Protein AF-U7KGS5-F1 (afdb_monomer_lite)

Structure (mmCIF, N/CA/C/O backbone):
data_AF-U7KGS5-F1
#
_entry.id   AF-U7KGS5-F1
#
loop_
_atom_site.group_PDB
_atom_site.id
_atom_site.type_symbol
_atom_site.label_atom_id
_atom_site.label_alt_id
_atom_site.label_comp_id
_atom_site.label_asym_id
_atom_site.label_entity_id
_atom_site.label_seq_id
_atom_site.pdbx_PDB_ins_code
_atom_site.Cartn_x
_atom_site.Cartn_y
_atom_site.Cartn_z
_atom_site.occupancy
_atom_site.B_iso_or_equiv
_atom_site.auth_seq_id
_atom_site.auth_comp_id
_atom_site.auth_asym_id
_atom_site.auth_atom_id
_atom_site.pdbx_PDB_model_num
ATOM 1 N N . MET A 1 1 ? -95.416 44.718 28.842 1.00 39.50 1 MET A N 1
ATOM 2 C CA . MET A 1 1 ? -94.047 45.258 28.973 1.00 39.50 1 MET A CA 1
ATOM 3 C C . MET A 1 1 ? -93.199 44.224 29.714 1.00 39.50 1 MET A C 1
ATOM 5 O O . MET A 1 1 ? -93.360 44.082 30.915 1.00 39.50 1 MET A O 1
ATOM 9 N N . LYS A 1 2 ? -92.415 43.396 29.008 1.00 37.12 2 LYS A N 1
ATOM 10 C CA . LYS A 1 2 ? -91.539 42.373 29.615 1.00 37.12 2 LYS A CA 1
ATOM 11 C C . LYS A 1 2 ? -90.126 42.564 29.057 1.00 37.12 2 LYS A C 1
ATOM 13 O O . LYS A 1 2 ? -89.923 42.397 27.856 1.00 37.12 2 LYS A O 1
ATOM 18 N N . LEU A 1 3 ? -89.199 42.993 29.917 1.00 39.09 3 LEU A N 1
ATOM 19 C CA . LEU A 1 3 ? -87.783 43.187 29.599 1.00 39.09 3 LEU A CA 1
ATOM 20 C C . LEU A 1 3 ? -87.127 41.842 29.253 1.00 39.09 3 LEU A C 1
ATOM 22 O O . LEU A 1 3 ? -87.359 40.839 29.924 1.00 39.09 3 LEU A O 1
ATOM 26 N N . ARG A 1 4 ? -86.299 41.842 28.205 1.00 43.88 4 ARG A N 1
ATOM 27 C CA . ARG A 1 4 ? -85.458 40.713 27.791 1.00 43.88 4 ARG A CA 1
ATOM 28 C C . ARG A 1 4 ? -84.082 40.863 28.444 1.00 43.88 4 ARG A C 1
ATOM 30 O O . ARG A 1 4 ? -83.358 41.789 28.090 1.00 43.88 4 ARG A O 1
ATOM 37 N N . SER A 1 5 ? -83.701 39.949 29.332 1.00 44.50 5 SER A N 1
ATOM 38 C CA . SER A 1 5 ? -82.311 39.829 29.790 1.00 44.50 5 SER A CA 1
ATOM 39 C C . SER A 1 5 ? -81.541 38.930 28.823 1.00 44.50 5 SER A C 1
ATOM 41 O O . SER A 1 5 ? -81.918 37.782 28.600 1.00 44.50 5 SER A O 1
ATOM 43 N N . ARG A 1 6 ? -80.486 39.471 28.206 1.00 48.62 6 ARG A N 1
ATOM 44 C CA . ARG A 1 6 ? -79.554 38.724 27.351 1.00 48.62 6 ARG A CA 1
ATOM 45 C C . ARG A 1 6 ? -78.544 37.993 28.237 1.00 48.62 6 ARG A C 1
ATOM 47 O O . ARG A 1 6 ? -77.815 38.645 28.976 1.00 48.62 6 ARG A O 1
ATOM 54 N N . ALA A 1 7 ? -78.484 36.668 28.143 1.00 43.81 7 ALA A N 1
ATOM 55 C CA . ALA A 1 7 ? -77.366 35.895 28.671 1.00 43.81 7 ALA A CA 1
ATOM 56 C C . ALA A 1 7 ? -76.214 35.941 27.655 1.00 43.81 7 ALA A C 1
ATOM 58 O O . ALA A 1 7 ? -76.405 35.619 26.482 1.00 43.81 7 ALA A O 1
ATOM 59 N N . VAL A 1 8 ? -75.036 36.376 28.097 1.00 47.56 8 VAL A N 1
ATOM 60 C CA . VAL A 1 8 ? -73.792 36.294 27.324 1.00 47.56 8 VAL A CA 1
ATOM 61 C C . VAL A 1 8 ? -73.189 34.920 27.595 1.00 47.56 8 VAL A C 1
ATOM 63 O O . VAL A 1 8 ? -72.798 34.629 28.722 1.00 47.56 8 VAL A O 1
ATOM 66 N N . ALA A 1 9 ? -73.147 34.064 26.576 1.00 46.41 9 ALA A N 1
ATOM 67 C CA . ALA A 1 9 ? -72.415 32.807 26.633 1.00 46.41 9 ALA A CA 1
ATOM 68 C C . ALA A 1 9 ? -70.935 33.092 26.341 1.00 46.41 9 ALA A C 1
ATOM 70 O O . ALA A 1 9 ? -70.581 33.501 25.236 1.00 46.41 9 ALA A O 1
ATOM 71 N N . VAL A 1 10 ? -70.076 32.904 27.342 1.00 45.41 10 VAL A N 1
ATOM 72 C CA . VAL A 1 10 ? -68.621 32.921 27.167 1.00 45.41 10 VAL A CA 1
ATOM 73 C C . VAL A 1 10 ? -68.204 31.532 26.689 1.00 45.41 10 VAL A C 1
ATOM 75 O O . VAL A 1 10 ? -68.223 30.573 27.456 1.00 45.41 10 VAL A O 1
ATOM 78 N N . CYS A 1 11 ? -67.849 31.411 25.410 1.00 43.44 11 CYS A N 1
ATOM 79 C CA . CYS A 1 11 ? -67.198 30.216 24.882 1.00 43.44 11 CYS A CA 1
ATOM 80 C C . CYS A 1 11 ? -65.723 30.228 25.304 1.00 43.44 11 CYS A C 1
ATOM 82 O O . CYS A 1 11 ? -64.915 30.943 24.714 1.00 43.44 11 CYS A O 1
ATOM 84 N N . ALA A 1 12 ? -65.362 29.442 26.317 1.00 52.50 12 ALA A N 1
ATOM 85 C CA . ALA A 1 12 ? -63.965 29.154 26.620 1.00 52.50 12 ALA A CA 1
ATOM 86 C C . ALA A 1 12 ? -63.448 28.102 25.623 1.00 52.50 12 ALA A C 1
ATOM 88 O O . ALA A 1 12 ? -63.726 26.912 25.757 1.00 52.50 12 ALA A O 1
ATOM 89 N N . ALA A 1 13 ? -62.727 28.543 24.592 1.00 55.28 13 ALA A N 1
ATOM 90 C CA . ALA A 1 13 ? -62.006 27.648 23.696 1.00 55.28 13 ALA A CA 1
ATOM 91 C C . ALA A 1 13 ? -60.722 27.169 24.394 1.00 55.28 13 ALA A C 1
ATOM 93 O O . ALA A 1 13 ? -59.747 27.911 24.496 1.00 55.28 13 ALA A O 1
ATOM 94 N N . ALA A 1 14 ? -60.724 25.934 24.895 1.00 55.06 14 ALA A N 1
ATOM 95 C CA . ALA A 1 14 ? -59.511 25.271 25.357 1.00 55.06 14 ALA A CA 1
ATOM 96 C C . ALA A 1 14 ? -58.688 24.842 24.132 1.00 55.06 14 ALA A C 1
ATOM 98 O O . ALA A 1 14 ? -58.955 23.810 23.518 1.00 55.06 14 ALA A O 1
ATOM 99 N N . ALA A 1 15 ? -57.704 25.654 23.747 1.00 56.72 15 ALA A N 1
ATOM 100 C CA . ALA A 1 15 ? -56.706 25.256 22.764 1.00 56.72 15 ALA A CA 1
ATOM 101 C C . ALA A 1 15 ? -55.759 24.233 23.412 1.00 56.72 15 ALA A C 1
ATOM 103 O O . ALA A 1 15 ? -54.860 24.596 24.168 1.00 56.72 15 ALA A O 1
ATOM 104 N N . ALA A 1 16 ? -55.981 22.946 23.146 1.00 57.72 16 ALA A N 1
ATOM 105 C CA . ALA A 1 16 ? -55.031 21.899 23.497 1.00 57.72 16 ALA A CA 1
ATOM 106 C C . ALA A 1 16 ? -53.807 22.018 22.578 1.00 57.72 16 ALA A C 1
ATOM 108 O O . ALA A 1 16 ? -53.841 21.623 21.414 1.00 57.72 16 ALA A O 1
ATOM 109 N N . THR A 1 17 ? -52.722 22.592 23.091 1.00 57.53 17 THR A N 1
ATOM 110 C CA . THR A 1 17 ? -51.417 22.573 22.427 1.00 57.53 17 THR A CA 1
ATOM 111 C C . THR A 1 17 ? -50.824 21.176 22.577 1.00 57.53 17 THR A C 1
ATOM 113 O O . THR A 1 17 ? -50.170 20.869 23.573 1.00 57.53 17 THR A O 1
ATOM 116 N N . THR A 1 18 ? -51.078 20.295 21.614 1.00 60.94 18 THR A N 1
ATOM 117 C CA . THR A 1 18 ? -50.346 19.031 21.503 1.00 60.94 18 THR A CA 1
ATOM 118 C C . THR A 1 18 ? -48.910 19.345 21.103 1.00 60.94 18 THR A C 1
ATOM 120 O O . THR A 1 18 ? -48.644 19.688 19.950 1.00 60.94 18 THR A O 1
ATOM 123 N N . SER A 1 19 ? -47.982 19.253 22.053 1.00 59.22 19 SER A N 1
ATOM 124 C CA . SER A 1 19 ? -46.550 19.285 21.768 1.00 59.22 19 SER A CA 1
ATOM 125 C C . SER A 1 19 ? -46.196 18.072 20.907 1.00 59.22 19 SER A C 1
ATOM 127 O O . SER A 1 19 ? -46.090 16.956 21.411 1.00 59.22 19 SER A O 1
ATOM 129 N N . LEU A 1 20 ? -46.037 18.280 19.600 1.00 60.44 20 LEU A N 1
ATOM 130 C CA . LEU A 1 20 ? -45.406 17.316 18.703 1.00 60.44 20 LEU A CA 1
ATOM 131 C C . LEU A 1 20 ? -43.919 17.272 19.057 1.00 60.44 20 LEU A C 1
ATOM 133 O O . LEU A 1 20 ? -43.109 17.996 18.485 1.00 60.44 20 LEU A O 1
ATOM 137 N N . VAL A 1 21 ? -43.563 16.455 20.046 1.00 62.22 21 VAL A N 1
ATOM 138 C CA . VAL A 1 21 ? -42.176 16.020 20.196 1.00 62.22 21 VAL A CA 1
ATOM 139 C C . VAL A 1 21 ? -41.908 15.127 18.985 1.00 62.22 21 VAL A C 1
ATOM 141 O O . VAL A 1 21 ? -42.639 14.146 18.819 1.00 62.22 21 VAL A O 1
ATOM 144 N N . PRO A 1 22 ? -40.945 15.448 18.103 1.00 58.59 22 PRO A N 1
ATOM 145 C CA . PRO A 1 22 ? -40.561 14.524 17.052 1.00 58.59 22 PRO A CA 1
ATOM 146 C C . PRO A 1 22 ? -40.067 13.252 17.739 1.00 58.59 22 PRO A C 1
ATOM 148 O O . PRO A 1 22 ? -38.995 13.228 18.342 1.00 58.59 22 PRO A O 1
ATOM 151 N N . GLY A 1 23 ? -40.898 12.211 17.716 1.00 58.25 23 GLY A N 1
ATOM 152 C CA . GLY A 1 23 ? -40.486 10.884 18.125 1.00 58.25 23 GLY A CA 1
ATOM 153 C C . GLY A 1 23 ? -39.393 10.459 17.165 1.00 58.25 23 GLY A C 1
ATOM 154 O O . GLY A 1 23 ? -39.663 10.232 15.986 1.00 58.25 23 GLY A O 1
ATOM 155 N N . ILE A 1 24 ? -38.155 10.396 17.648 1.00 63.06 24 ILE A N 1
ATOM 156 C CA . ILE A 1 24 ? -37.112 9.672 16.937 1.00 63.06 24 ILE A CA 1
ATOM 157 C C . ILE A 1 24 ? -37.595 8.226 16.966 1.00 63.06 24 ILE A C 1
ATOM 159 O O . ILE A 1 24 ? -37.607 7.595 18.022 1.00 63.06 24 ILE A O 1
ATOM 163 N N . ALA A 1 25 ? -38.112 7.738 15.841 1.00 61.69 25 ALA A N 1
ATOM 164 C CA . ALA A 1 25 ? -38.430 6.332 15.699 1.00 61.69 25 ALA A CA 1
ATOM 165 C C . ALA A 1 25 ? -37.104 5.581 15.840 1.00 61.69 25 ALA A C 1
ATOM 167 O O . ALA A 1 25 ? -36.292 5.567 14.916 1.00 61.69 25 ALA A O 1
ATOM 168 N N . GLN A 1 26 ? -36.850 5.038 17.028 1.00 66.81 26 GLN A N 1
ATOM 169 C CA . GLN A 1 26 ? -35.710 4.173 17.262 1.00 66.81 26 GLN A CA 1
ATOM 170 C C . GLN A 1 26 ? -36.000 2.876 16.513 1.00 66.81 26 GLN A C 1
ATOM 172 O O . GLN A 1 26 ? -36.798 2.052 16.954 1.00 66.81 26 GLN A O 1
ATOM 177 N N . ALA A 1 27 ? -35.446 2.769 15.308 1.00 73.12 27 ALA A N 1
ATOM 178 C CA . ALA A 1 27 ? -35.548 1.560 14.514 1.00 73.12 27 ALA A CA 1
ATOM 179 C C . ALA A 1 27 ? -34.823 0.437 15.262 1.00 73.12 27 ALA A C 1
ATOM 181 O O . ALA A 1 27 ? -33.669 0.607 15.652 1.00 73.12 27 ALA A O 1
ATOM 182 N N . GLU A 1 28 ? -35.492 -0.697 15.471 1.00 87.56 28 GLU A N 1
ATOM 183 C CA . GLU A 1 28 ? -34.825 -1.875 16.021 1.00 87.56 28 GLU A CA 1
ATOM 184 C C . GLU A 1 28 ? -33.733 -2.340 15.053 1.00 87.56 28 GLU A C 1
ATOM 186 O O . GLU A 1 28 ? -33.971 -2.582 13.864 1.00 87.56 28 GLU A O 1
ATOM 191 N N . THR A 1 29 ? -32.514 -2.453 15.566 1.00 93.44 29 THR A N 1
ATOM 192 C CA . THR A 1 29 ? -31.346 -2.901 14.819 1.00 93.44 29 THR A CA 1
ATOM 193 C C . THR A 1 29 ? -31.200 -4.419 14.943 1.00 93.44 29 THR A C 1
ATOM 195 O O . THR A 1 29 ? -31.462 -5.020 15.982 1.00 93.44 29 THR A O 1
ATOM 198 N N . LYS A 1 30 ? -30.768 -5.088 13.863 1.00 95.38 30 LYS A N 1
ATOM 199 C CA . LYS A 1 30 ? -30.463 -6.538 13.895 1.00 95.38 30 LYS A CA 1
ATOM 200 C C . LYS A 1 30 ? -29.179 -6.860 14.666 1.00 95.38 30 LYS A C 1
ATOM 202 O O . LYS A 1 30 ? -28.908 -8.018 14.969 1.00 95.38 30 LYS A O 1
ATOM 207 N N . THR A 1 31 ? -28.368 -5.843 14.919 1.00 95.00 31 THR A N 1
ATOM 208 C CA . THR A 1 31 ? -27.087 -5.909 15.624 1.00 95.00 31 THR A CA 1
ATOM 209 C C . THR A 1 31 ? -27.098 -4.880 16.744 1.00 95.00 31 THR A C 1
ATOM 211 O O . THR A 1 31 ? -27.779 -3.880 16.573 1.00 95.00 31 THR A O 1
ATOM 214 N N . PRO A 1 32 ? -26.263 -5.000 17.787 1.00 95.50 32 PRO A N 1
ATOM 215 C CA . PRO A 1 32 ? -26.155 -3.970 18.828 1.00 95.50 32 PRO A CA 1
ATOM 216 C C . PRO A 1 32 ? -25.648 -2.588 18.359 1.00 95.50 32 PRO A C 1
ATOM 218 O O . PRO A 1 32 ? -25.480 -1.696 19.182 1.00 95.50 32 PRO A O 1
ATOM 221 N N . ILE A 1 33 ? -25.319 -2.418 17.073 1.00 94.00 33 ILE A N 1
ATOM 222 C CA . ILE A 1 33 ? -24.835 -1.156 16.505 1.00 94.00 33 ILE A CA 1
ATOM 223 C C . ILE A 1 33 ? -26.032 -0.279 16.123 1.00 94.00 33 ILE A C 1
ATOM 225 O O . ILE A 1 33 ? -26.721 -0.570 15.146 1.00 94.00 33 ILE A O 1
ATOM 229 N N . ASP A 1 34 ? -26.221 0.821 16.854 1.00 92.94 34 ASP A N 1
ATOM 230 C CA . ASP A 1 34 ? -27.291 1.802 16.608 1.00 92.94 34 ASP A CA 1
ATOM 23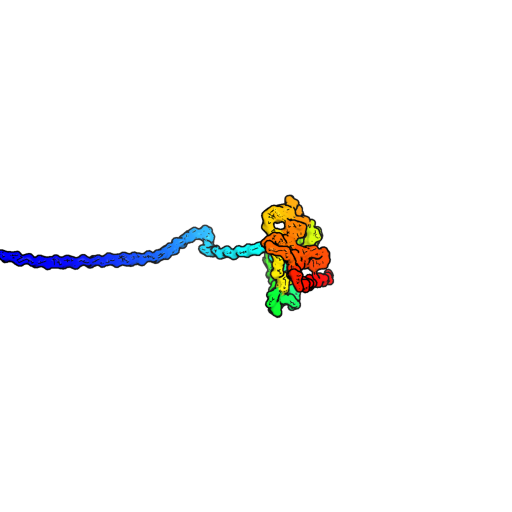1 C C . ASP A 1 34 ? -26.918 2.869 15.566 1.00 92.94 34 ASP A C 1
ATOM 233 O O . ASP A 1 34 ? -27.781 3.420 14.878 1.00 92.94 34 ASP A O 1
ATOM 237 N N . HIS A 1 35 ? -25.623 3.165 15.426 1.00 94.25 35 HIS A N 1
ATOM 238 C CA . HIS A 1 35 ? -25.115 4.204 14.533 1.00 94.25 35 HIS A CA 1
ATOM 239 C C . HIS A 1 35 ? -23.877 3.718 13.785 1.00 94.25 35 HIS A C 1
ATOM 241 O O . HIS A 1 35 ? -22.910 3.260 14.392 1.00 94.25 35 HIS A O 1
ATOM 247 N N . VAL A 1 36 ? -23.891 3.872 12.464 1.00 94.81 36 VAL A N 1
ATOM 248 C CA . VAL A 1 36 ? -22.733 3.617 11.606 1.00 94.81 36 VAL A CA 1
ATOM 249 C C . VAL A 1 36 ? -22.252 4.951 11.053 1.00 94.81 36 VAL A C 1
ATOM 251 O O . VAL A 1 36 ? -23.014 5.668 10.407 1.00 94.81 36 VAL A O 1
ATOM 254 N N . VAL A 1 37 ? -20.984 5.274 11.301 1.00 96.94 37 VAL A N 1
ATOM 255 C CA . VAL A 1 37 ? -20.295 6.402 10.665 1.00 96.94 37 VAL A CA 1
ATOM 256 C C . VAL A 1 37 ? -19.393 5.833 9.580 1.00 96.94 37 VAL A C 1
ATOM 258 O O . VAL A 1 37 ? -18.479 5.067 9.874 1.00 96.94 37 VAL A O 1
ATOM 261 N N . VAL A 1 38 ? -19.658 6.195 8.326 1.00 96.31 38 VAL A N 1
ATOM 262 C CA . VAL A 1 38 ? -18.848 5.768 7.181 1.00 96.31 38 VAL A CA 1
ATOM 263 C C . VAL A 1 38 ? -17.868 6.881 6.835 1.00 96.31 38 VAL A C 1
ATOM 265 O O . VAL A 1 38 ? -18.279 7.979 6.465 1.00 96.31 38 VAL A O 1
ATOM 268 N N . ILE A 1 39 ? -16.574 6.591 6.965 1.00 94.75 39 ILE A N 1
ATOM 269 C CA . ILE A 1 39 ? -15.489 7.462 6.504 1.00 94.75 39 ILE A CA 1
ATOM 270 C C . ILE A 1 39 ? -15.061 6.945 5.132 1.00 94.75 39 ILE A C 1
ATOM 272 O O . ILE A 1 39 ? -14.628 5.800 5.018 1.00 94.75 39 ILE A O 1
ATOM 276 N N . TYR A 1 40 ? -15.218 7.772 4.101 1.00 94.31 40 TYR A N 1
ATOM 277 C CA . TYR A 1 40 ? -14.932 7.402 2.717 1.00 94.31 40 TYR A CA 1
ATOM 278 C C . TYR A 1 40 ? -13.695 8.154 2.219 1.00 94.31 40 TYR A C 1
ATOM 280 O O . TYR A 1 40 ? -13.765 9.351 1.943 1.00 94.31 40 TYR A O 1
ATOM 288 N N . SER A 1 41 ? -12.561 7.454 2.177 1.00 90.12 41 SER A N 1
ATOM 289 C CA . SER A 1 41 ? -11.294 7.959 1.632 1.00 90.12 41 SER A CA 1
ATOM 290 C C . SER A 1 41 ? -11.240 7.800 0.106 1.00 90.12 41 SER A C 1
ATOM 292 O O . SER A 1 41 ? -11.979 6.998 -0.460 1.00 90.12 41 SER A O 1
ATOM 294 N N . GLU A 1 42 ? -10.350 8.544 -0.551 1.00 88.06 42 GLU A N 1
ATOM 295 C CA . GLU A 1 42 ? -10.190 8.577 -2.014 1.00 88.06 42 GLU A CA 1
ATOM 296 C C . GLU A 1 42 ? -8.892 7.889 -2.466 1.00 88.06 42 GLU A C 1
ATOM 298 O O . GLU A 1 42 ? -7.895 7.934 -1.749 1.00 88.06 42 GLU A O 1
ATOM 303 N N . ASN A 1 43 ? -8.913 7.315 -3.673 1.00 88.06 43 ASN A N 1
ATOM 304 C CA . ASN A 1 43 ? -7.763 7.095 -4.571 1.00 88.06 43 ASN A CA 1
ATOM 305 C C . ASN A 1 43 ? -6.541 6.324 -4.033 1.00 88.06 43 ASN A C 1
ATOM 307 O O . ASN A 1 43 ? -5.462 6.406 -4.615 1.00 88.06 43 ASN A O 1
ATOM 311 N N . ILE A 1 44 ? -6.675 5.545 -2.956 1.00 88.25 44 ILE A N 1
ATOM 312 C CA . ILE A 1 44 ? -5.565 4.770 -2.381 1.00 88.25 44 ILE A CA 1
ATOM 313 C C . ILE A 1 44 ? -5.925 3.282 -2.326 1.00 88.25 44 ILE A C 1
ATOM 315 O O . ILE A 1 44 ? -6.926 2.890 -1.724 1.00 88.25 44 ILE A O 1
ATOM 319 N N . SER A 1 45 ? -5.092 2.444 -2.951 1.00 92.75 45 SER A N 1
ATOM 320 C CA . SER A 1 45 ? -5.253 0.988 -2.944 1.00 92.75 45 SER A CA 1
ATOM 321 C C . SER A 1 45 ? -4.872 0.374 -1.593 1.00 92.75 45 SER A C 1
ATOM 323 O O . SER A 1 45 ? -4.157 0.972 -0.785 1.00 92.75 45 SER A O 1
ATOM 325 N N . PHE A 1 46 ? -5.312 -0.865 -1.357 1.00 96.75 46 PHE A N 1
ATOM 326 C CA . PHE A 1 46 ? -4.962 -1.607 -0.146 1.00 96.75 46 PHE A CA 1
ATOM 327 C C . PHE A 1 46 ? -3.441 -1.722 0.046 1.00 96.75 46 PHE A C 1
ATOM 329 O O . PHE A 1 46 ? -2.933 -1.377 1.111 1.00 96.75 46 PHE A O 1
ATOM 336 N N . ASP A 1 47 ? -2.712 -2.136 -0.992 1.00 95.88 47 ASP A N 1
ATOM 337 C CA . ASP A 1 47 ? -1.259 -2.329 -0.936 1.00 95.88 47 ASP A CA 1
ATOM 338 C C . ASP A 1 47 ? -0.473 -1.024 -0.754 1.00 95.88 47 ASP A C 1
ATOM 340 O O . ASP A 1 47 ? 0.634 -1.051 -0.220 1.00 95.88 47 ASP A O 1
ATOM 344 N N . HIS A 1 48 ? -1.045 0.129 -1.114 1.00 92.50 48 HIS A N 1
ATOM 345 C CA . HIS A 1 48 ? -0.425 1.421 -0.823 1.00 92.50 48 HIS A CA 1
ATOM 346 C C . HIS A 1 48 ? -0.382 1.680 0.694 1.00 92.50 48 HIS A C 1
ATOM 348 O O . HIS A 1 48 ? 0.657 2.077 1.217 1.00 92.50 48 HIS A O 1
ATOM 354 N N . TYR A 1 49 ? -1.473 1.428 1.428 1.00 93.31 49 TYR A N 1
ATOM 355 C CA . TYR A 1 49 ? -1.500 1.647 2.883 1.00 93.31 49 TYR A CA 1
ATOM 356 C C . TYR A 1 49 ? -0.964 0.480 3.703 1.00 93.31 49 TYR A C 1
ATOM 358 O O . TYR A 1 49 ? -0.352 0.691 4.750 1.00 93.31 49 TYR A O 1
ATOM 366 N N . PHE A 1 50 ? -1.211 -0.745 3.253 1.00 97.25 50 PHE A N 1
ATOM 367 C CA . PHE A 1 50 ? -0.981 -1.950 4.041 1.00 97.25 50 PHE A CA 1
ATOM 368 C C . PHE A 1 50 ? 0.037 -2.899 3.406 1.00 97.25 50 PHE A C 1
ATOM 370 O O . PHE A 1 50 ? 0.204 -4.006 3.912 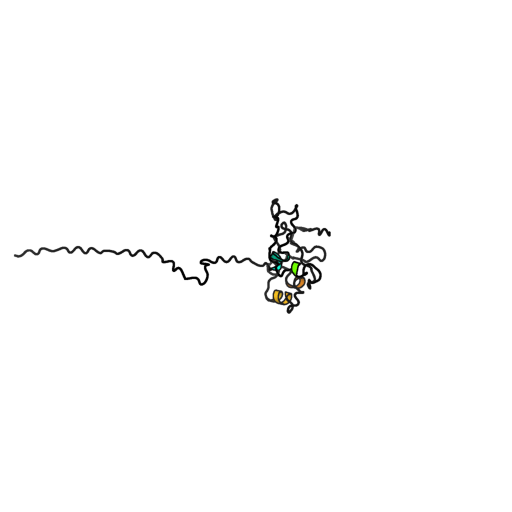1.00 97.25 50 PHE A O 1
ATOM 377 N N . GLY A 1 51 ? 0.761 -2.472 2.363 1.00 97.06 51 GLY A N 1
ATOM 378 C CA . GLY A 1 51 ? 1.729 -3.294 1.628 1.00 97.06 51 GLY A CA 1
ATOM 379 C C . GLY A 1 51 ? 2.805 -3.936 2.504 1.00 97.06 51 GLY A C 1
ATOM 380 O O . GLY A 1 51 ? 3.177 -5.081 2.266 1.00 97.06 51 GLY A O 1
ATOM 381 N N . THR A 1 52 ? 3.249 -3.240 3.554 1.00 97.56 52 THR A N 1
ATOM 382 C CA . THR A 1 52 ? 4.201 -3.761 4.553 1.00 97.56 52 THR A CA 1
ATOM 383 C C . THR A 1 52 ? 3.576 -3.931 5.932 1.00 97.56 52 THR A C 1
ATOM 385 O O . THR A 1 52 ? 4.285 -4.066 6.917 1.00 97.56 52 THR A O 1
ATOM 388 N N . TYR A 1 53 ? 2.249 -3.869 6.067 1.00 97.62 53 TYR A N 1
ATOM 389 C CA . TYR A 1 53 ? 1.620 -4.035 7.377 1.00 97.62 53 TYR A CA 1
ATOM 390 C C . TYR A 1 53 ? 1.919 -5.436 7.961 1.00 97.62 53 TYR A C 1
ATOM 392 O O . TYR A 1 53 ? 1.754 -6.432 7.250 1.00 97.62 53 TYR A O 1
ATOM 400 N N . PRO A 1 54 ? 2.278 -5.557 9.256 1.00 97.12 54 PRO A N 1
ATOM 401 C CA . PRO A 1 54 ? 2.375 -4.503 10.270 1.00 97.12 54 PRO A CA 1
ATOM 402 C C . PRO A 1 54 ? 3.816 -3.998 10.517 1.00 97.12 54 PRO A C 1
ATOM 404 O O . PRO A 1 54 ? 4.115 -3.477 11.590 1.00 97.12 54 PRO A O 1
ATOM 407 N N . HIS A 1 55 ? 4.736 -4.154 9.570 1.00 96.88 55 HIS A N 1
ATOM 408 C CA . HIS A 1 55 ? 6.123 -3.708 9.682 1.00 96.88 55 HIS A CA 1
ATOM 409 C C . HIS A 1 55 ? 6.317 -2.274 9.158 1.00 96.88 55 HIS A C 1
ATOM 411 O O . HIS A 1 55 ? 6.019 -1.939 8.009 1.00 96.88 55 HIS A O 1
ATOM 417 N N . ALA A 1 56 ? 6.860 -1.412 10.020 1.00 96.56 56 ALA A N 1
ATOM 418 C CA . ALA A 1 56 ? 7.249 -0.044 9.693 1.00 96.56 56 ALA A CA 1
ATOM 419 C C . ALA A 1 56 ? 8.771 0.119 9.794 1.00 96.56 56 ALA A C 1
ATOM 421 O O . ALA A 1 56 ? 9.394 -0.447 10.690 1.00 96.56 56 ALA A O 1
ATOM 422 N N . ALA A 1 57 ? 9.357 0.939 8.915 1.00 95.56 57 ALA A N 1
ATOM 423 C CA . ALA A 1 57 ? 10.805 1.168 8.881 1.00 95.56 57 ALA A CA 1
ATOM 424 C C . ALA A 1 57 ? 11.352 1.825 10.166 1.00 95.56 57 ALA A C 1
ATOM 426 O O . ALA A 1 57 ? 12.444 1.491 10.606 1.00 95.56 57 ALA A O 1
ATOM 427 N N . ASN A 1 58 ? 10.580 2.717 10.805 1.00 96.31 58 ASN A N 1
ATOM 428 C CA . ASN A 1 58 ? 10.936 3.378 12.073 1.00 96.31 58 ASN A CA 1
ATOM 429 C C . ASN A 1 58 ? 12.278 4.143 12.075 1.00 96.31 58 ASN A C 1
ATOM 431 O O . ASN A 1 58 ? 12.899 4.278 13.136 1.00 96.31 58 ASN A O 1
ATOM 435 N N . ASN A 1 59 ? 12.688 4.668 10.918 1.00 95.44 59 ASN A N 1
ATOM 436 C CA . ASN A 1 59 ? 13.898 5.476 10.758 1.00 95.44 59 ASN A CA 1
ATOM 437 C C . ASN A 1 59 ? 13.877 6.695 11.702 1.00 95.44 59 ASN A C 1
ATOM 439 O O . ASN A 1 59 ? 12.848 7.356 11.854 1.00 95.44 59 ASN A O 1
ATOM 443 N N . ASP A 1 60 ? 15.002 6.968 12.366 1.00 92.69 60 ASP A N 1
ATOM 444 C CA . ASP A 1 60 ? 15.111 8.002 13.410 1.00 92.69 60 ASP A CA 1
ATOM 445 C C . ASP A 1 60 ? 15.066 9.438 12.871 1.00 92.69 60 ASP A C 1
ATOM 447 O O . ASP A 1 60 ? 14.690 10.363 13.594 1.00 92.69 60 ASP A O 1
ATOM 451 N N . ASP A 1 61 ? 15.480 9.633 11.625 1.00 93.62 61 ASP A N 1
ATOM 452 C CA . ASP A 1 61 ? 15.700 10.932 10.995 1.00 93.62 61 ASP A CA 1
ATOM 453 C C . ASP A 1 61 ? 14.515 11.431 10.157 1.00 93.62 61 ASP A C 1
ATOM 455 O O . ASP A 1 61 ? 14.523 12.581 9.717 1.00 93.62 61 ASP A O 1
ATOM 459 N N . GLU A 1 62 ? 13.474 10.613 9.994 1.00 93.88 62 GLU A N 1
ATOM 460 C CA . GLU A 1 62 ? 12.312 10.956 9.179 1.00 93.88 62 GLU A CA 1
ATOM 461 C C . GLU A 1 62 ? 11.382 11.963 9.845 1.00 93.88 62 GLU A C 1
ATOM 463 O O . GLU A 1 62 ? 11.093 11.904 11.045 1.00 93.88 62 GLU A O 1
ATOM 468 N N . LYS A 1 63 ? 10.835 12.862 9.028 1.00 94.12 63 LYS A N 1
ATOM 469 C CA . LYS A 1 63 ? 9.910 13.915 9.453 1.00 94.12 63 LYS A CA 1
ATOM 470 C C . LYS A 1 63 ? 8.571 13.847 8.730 1.00 94.12 63 LYS A C 1
ATOM 472 O O . LYS A 1 63 ? 8.425 13.273 7.657 1.00 94.12 63 LYS A O 1
ATOM 477 N N . LEU A 1 64 ? 7.550 14.462 9.316 1.00 91.25 64 LEU A N 1
ATOM 478 C CA . LEU A 1 64 ? 6.265 14.645 8.647 1.00 91.25 64 LEU A CA 1
ATOM 479 C C . LEU A 1 64 ? 6.379 15.725 7.575 1.00 91.25 64 LEU A C 1
ATOM 481 O O . LEU A 1 64 ? 6.848 16.831 7.856 1.00 91.25 64 LEU A O 1
ATOM 485 N N . GLN A 1 65 ? 5.867 15.437 6.380 1.00 86.75 65 GLN A N 1
ATOM 486 C CA . GLN A 1 65 ? 5.858 16.387 5.276 1.00 86.75 65 GLN A CA 1
ATOM 487 C C . GLN A 1 65 ? 5.350 17.779 5.679 1.00 86.75 65 GLN A C 1
ATOM 489 O O . GLN A 1 65 ? 4.316 17.936 6.331 1.00 86.75 65 GLN A O 1
ATOM 494 N N . GLY A 1 66 ? 6.081 18.806 5.240 1.00 87.12 66 GLY A N 1
ATOM 495 C CA . GLY A 1 66 ? 5.740 20.204 5.498 1.00 87.12 66 GLY A CA 1
ATOM 496 C C . GLY A 1 66 ? 5.998 20.657 6.937 1.00 87.12 66 GLY A C 1
ATOM 497 O O . GLY A 1 66 ? 5.540 21.734 7.319 1.00 87.12 66 GLY A O 1
ATOM 498 N N . SER A 1 67 ? 6.712 19.866 7.745 1.00 89.81 67 SER A N 1
ATOM 499 C CA . SER A 1 67 ? 7.060 20.228 9.118 1.00 89.81 67 SER A CA 1
ATOM 500 C C . SER A 1 67 ? 8.395 19.631 9.567 1.00 89.81 67 SER A C 1
ATOM 502 O O . SER A 1 67 ? 8.865 18.643 9.022 1.00 89.81 67 SER A O 1
ATOM 504 N N . GLU A 1 68 ? 8.963 20.183 10.638 1.00 92.50 68 GLU A N 1
ATOM 505 C CA . GLU A 1 68 ? 10.142 19.613 11.310 1.00 92.50 68 GLU A CA 1
ATOM 506 C C . GLU A 1 68 ? 9.777 18.542 12.355 1.00 92.50 68 GLU A C 1
ATOM 508 O O . GLU A 1 68 ? 10.626 18.114 13.137 1.00 92.50 68 GLU A O 1
ATOM 513 N N . LYS A 1 69 ? 8.502 18.139 12.436 1.00 96.19 69 LYS A N 1
ATOM 514 C CA . LYS A 1 69 ? 8.058 17.155 13.428 1.00 96.19 69 LYS A CA 1
ATOM 515 C C . LYS A 1 69 ? 8.572 15.766 13.035 1.00 96.19 69 LYS A C 1
ATOM 517 O O . LYS A 1 69 ? 8.344 15.382 11.889 1.00 96.19 69 LYS A O 1
ATOM 522 N N . PRO A 1 70 ? 9.180 15.000 13.959 1.00 96.00 70 PRO A N 1
ATOM 523 C CA . PRO A 1 70 ? 9.570 13.620 13.691 1.00 96.00 70 PRO A CA 1
ATOM 524 C C . PRO A 1 70 ? 8.378 12.767 13.247 1.00 96.00 70 PRO A C 1
ATOM 526 O O . PRO A 1 70 ? 7.257 12.952 13.735 1.00 96.00 70 PRO A O 1
ATOM 529 N N . ALA A 1 71 ? 8.624 11.831 12.336 1.00 95.19 71 ALA A N 1
ATOM 530 C CA . ALA A 1 71 ? 7.645 10.843 11.925 1.00 95.19 71 ALA A CA 1
ATOM 531 C C . ALA A 1 71 ? 7.298 9.905 13.100 1.00 95.19 71 ALA A C 1
ATOM 533 O O . ALA A 1 71 ? 8.162 9.576 13.921 1.00 95.19 71 ALA A O 1
ATOM 534 N N . PRO A 1 72 ? 6.031 9.473 13.225 1.00 94.75 72 PRO A N 1
ATOM 535 C CA . PRO A 1 72 ? 5.648 8.512 14.248 1.00 94.75 72 PRO A CA 1
ATOM 536 C C . PRO A 1 72 ? 6.285 7.148 13.975 1.00 94.75 72 PRO A C 1
ATOM 538 O O . PRO A 1 72 ? 6.427 6.729 12.827 1.00 94.75 72 PRO A O 1
ATOM 541 N N . LYS A 1 73 ? 6.596 6.427 15.052 1.00 96.12 73 LYS A N 1
ATOM 542 C CA . LYS A 1 73 ? 7.042 5.034 14.991 1.00 96.12 73 LYS A CA 1
ATOM 543 C C . LYS A 1 73 ? 5.890 4.081 15.269 1.00 96.12 73 LYS A C 1
ATOM 545 O O . LYS A 1 73 ? 4.988 4.399 16.046 1.00 96.12 73 LYS A O 1
ATOM 550 N N . PHE A 1 74 ? 5.955 2.900 14.669 1.00 96.88 74 PHE A N 1
ATOM 551 C CA . PHE A 1 74 ? 4.986 1.834 14.863 1.00 96.88 74 PHE A CA 1
ATOM 552 C C . PHE A 1 74 ? 5.682 0.511 15.184 1.00 96.88 74 PHE A C 1
ATOM 554 O O . PHE A 1 74 ? 6.563 0.058 14.455 1.00 96.88 74 PHE A O 1
ATOM 561 N N . THR A 1 75 ? 5.243 -0.131 16.262 1.00 97.81 75 THR A N 1
ATOM 562 C CA . THR A 1 75 ? 5.634 -1.495 16.622 1.00 97.81 75 THR A CA 1
ATOM 563 C C . THR A 1 75 ? 4.364 -2.310 16.807 1.00 97.81 75 THR A C 1
ATOM 565 O O . THR A 1 75 ? 3.501 -1.949 17.610 1.00 97.81 75 THR A O 1
ATOM 568 N N . ALA A 1 76 ? 4.242 -3.387 16.035 1.00 97.75 76 ALA A N 1
ATOM 569 C CA . ALA A 1 76 ? 3.116 -4.303 16.118 1.00 97.75 76 ALA A CA 1
ATOM 570 C C . ALA A 1 76 ? 3.084 -5.019 17.479 1.00 97.75 76 ALA A C 1
ATOM 572 O O . ALA A 1 76 ? 4.121 -5.229 18.106 1.00 97.75 76 ALA A O 1
ATOM 573 N N . LYS A 1 77 ? 1.892 -5.423 17.925 1.00 98.12 77 LYS A N 1
ATOM 574 C CA . LYS A 1 77 ? 1.748 -6.355 19.056 1.00 98.12 77 LYS A CA 1
ATOM 575 C C . LYS A 1 77 ? 2.059 -7.780 18.597 1.00 98.12 77 LYS A C 1
ATOM 577 O O . LYS A 1 77 ? 1.836 -8.092 17.427 1.00 98.12 77 LYS A O 1
ATOM 582 N N . ASP A 1 78 ? 2.482 -8.645 19.514 1.00 96.31 78 ASP A N 1
ATOM 583 C CA . ASP A 1 78 ? 2.881 -10.030 19.210 1.00 96.31 78 ASP A CA 1
ATOM 584 C C . ASP A 1 78 ? 1.792 -10.855 18.498 1.00 96.31 78 ASP A C 1
ATOM 586 O O . ASP A 1 78 ? 2.098 -11.720 17.683 1.00 96.31 78 ASP A O 1
ATOM 590 N N . ASP A 1 79 ? 0.517 -10.578 18.774 1.00 96.69 79 ASP A N 1
ATOM 591 C CA . ASP A 1 79 ? -0.650 -11.275 18.223 1.00 96.69 79 ASP A CA 1
ATOM 592 C C . ASP A 1 79 ? -1.293 -10.549 17.028 1.00 96.69 79 ASP A C 1
ATOM 594 O O . ASP A 1 79 ? -2.422 -10.859 16.640 1.00 96.69 79 ASP A O 1
ATOM 598 N N . THR A 1 80 ? -0.586 -9.586 16.426 1.00 97.44 80 THR A N 1
ATOM 599 C CA . THR A 1 80 ? -1.100 -8.827 15.278 1.00 97.44 80 THR A CA 1
ATOM 600 C C . THR A 1 80 ? -1.329 -9.758 14.078 1.00 97.44 80 THR A C 1
ATOM 602 O O . THR A 1 80 ? -0.379 -10.397 13.614 1.00 97.44 80 THR A O 1
ATOM 605 N N . PRO A 1 81 ? -2.560 -9.840 13.533 1.00 96.44 81 PRO A N 1
ATOM 606 C CA . PRO A 1 81 ? -2.843 -10.675 12.371 1.00 96.44 81 PRO A CA 1
ATOM 607 C C . PRO A 1 81 ? -2.058 -10.244 11.132 1.00 96.44 81 PRO A C 1
ATOM 609 O O . PRO A 1 81 ? -1.784 -9.061 10.924 1.00 96.44 81 PRO A O 1
ATOM 612 N N . ARG A 1 82 ? -1.750 -11.213 10.268 1.00 94.25 82 ARG A N 1
ATOM 613 C CA . ARG A 1 82 ? -1.130 -10.954 8.964 1.00 94.25 82 ARG A CA 1
ATOM 614 C C . ARG A 1 82 ? -2.184 -10.614 7.916 1.00 94.25 82 ARG A C 1
ATOM 616 O O . ARG A 1 82 ? -3.259 -11.211 7.905 1.00 94.25 82 ARG A O 1
ATOM 623 N N . ALA A 1 83 ? -1.836 -9.694 7.023 1.00 96.31 83 ALA A N 1
ATOM 624 C CA . ALA A 1 83 ? -2.620 -9.362 5.841 1.00 96.31 83 ALA A CA 1
ATOM 625 C C . ALA A 1 83 ? -2.047 -10.040 4.586 1.00 96.31 83 ALA A C 1
ATOM 627 O O . ALA A 1 83 ? -0.839 -10.247 4.486 1.00 96.31 83 ALA A O 1
ATOM 628 N N . GLU A 1 84 ? -2.908 -10.333 3.613 1.00 97.38 84 GLU A N 1
ATOM 629 C CA . GLU A 1 84 ? -2.513 -10.620 2.227 1.00 97.38 84 GLU A CA 1
ATOM 630 C C . GLU A 1 84 ? -2.058 -9.303 1.584 1.00 97.38 84 GLU A C 1
ATOM 632 O O . GLU A 1 84 ? -2.888 -8.494 1.180 1.00 97.38 84 GLU A O 1
ATOM 637 N N . ASN A 1 85 ? -0.752 -9.040 1.589 1.00 97.50 85 ASN A N 1
ATOM 638 C CA . ASN A 1 85 ? -0.163 -7.776 1.144 1.00 97.50 85 ASN A CA 1
ATOM 639 C C . ASN A 1 85 ? 1.172 -7.995 0.420 1.00 97.50 85 ASN A C 1
ATOM 641 O O . ASN A 1 85 ? 1.655 -9.129 0.324 1.00 97.50 85 ASN A O 1
ATOM 645 N N . LEU A 1 86 ? 1.781 -6.909 -0.066 1.00 97.69 86 LEU A N 1
ATOM 646 C CA . LEU A 1 86 ? 3.027 -6.964 -0.837 1.00 97.69 86 LEU A CA 1
ATOM 647 C C . LEU A 1 86 ? 4.163 -7.729 -0.140 1.00 97.69 86 LEU A C 1
ATOM 649 O O . LEU A 1 86 ? 4.848 -8.535 -0.770 1.00 97.69 86 LEU A O 1
ATOM 653 N N . GLU A 1 87 ? 4.373 -7.483 1.151 1.00 96.44 87 GLU A N 1
ATOM 654 C CA . GLU A 1 87 ? 5.446 -8.109 1.922 1.00 96.44 87 GLU A CA 1
ATOM 655 C C . GLU A 1 87 ? 5.191 -9.604 2.145 1.00 96.44 87 GLU A C 1
ATOM 657 O O . GLU A 1 87 ? 6.041 -10.435 1.825 1.00 96.44 87 GLU A O 1
ATOM 662 N N . ASN A 1 88 ? 4.001 -9.975 2.630 1.00 96.38 88 ASN A N 1
ATOM 663 C CA . ASN A 1 88 ? 3.680 -11.365 2.968 1.00 96.38 88 ASN A CA 1
ATOM 664 C C . ASN A 1 88 ? 3.539 -12.270 1.732 1.00 96.38 88 ASN A C 1
ATOM 666 O O . ASN A 1 88 ? 3.554 -13.496 1.869 1.00 96.38 88 ASN A O 1
ATOM 670 N N . THR A 1 89 ? 3.422 -11.689 0.535 1.00 96.25 89 THR A N 1
ATOM 671 C CA . THR A 1 89 ? 3.293 -12.425 -0.732 1.00 96.25 89 THR A CA 1
ATOM 672 C C . THR A 1 89 ? 4.561 -12.425 -1.591 1.00 96.25 89 THR A C 1
ATOM 674 O O . THR A 1 89 ? 4.592 -13.155 -2.583 1.00 96.25 89 THR A O 1
ATOM 677 N N . ASP A 1 90 ? 5.635 -11.737 -1.175 1.00 96.12 90 ASP A N 1
ATOM 678 C CA . ASP A 1 90 ? 6.898 -11.552 -1.924 1.00 96.12 90 ASP A CA 1
ATOM 679 C C . ASP A 1 90 ? 6.759 -10.683 -3.198 1.00 96.12 90 ASP A C 1
ATOM 681 O O . ASP A 1 90 ? 7.531 -10.792 -4.152 1.00 96.12 90 ASP A O 1
ATOM 685 N N . LEU A 1 91 ? 5.780 -9.772 -3.216 1.00 96.62 91 LEU A N 1
ATOM 686 C CA . LEU A 1 91 ? 5.625 -8.766 -4.276 1.00 96.62 91 LEU A CA 1
ATOM 687 C C . LEU A 1 91 ? 6.550 -7.554 -4.087 1.00 96.62 91 LEU A C 1
ATOM 689 O O . LEU A 1 91 ? 6.668 -6.729 -4.984 1.00 96.62 91 LEU A O 1
ATOM 693 N N . LEU A 1 92 ? 7.244 -7.435 -2.953 1.00 94.75 92 LEU A N 1
ATOM 694 C CA . LEU A 1 92 ? 8.394 -6.525 -2.833 1.00 94.75 92 LEU A CA 1
ATOM 695 C C . LEU A 1 92 ? 9.658 -7.103 -3.497 1.00 94.75 92 LEU A C 1
ATOM 697 O O . LEU A 1 92 ? 10.574 -6.360 -3.850 1.00 94.75 92 LEU A O 1
ATOM 701 N N . GLY A 1 93 ? 9.714 -8.431 -3.638 1.00 92.44 93 GLY A N 1
ATOM 702 C CA . GLY A 1 93 ? 10.870 -9.183 -4.105 1.00 92.44 93 GLY A CA 1
ATOM 703 C C . GLY A 1 93 ? 10.736 -9.626 -5.557 1.00 92.44 93 GLY A C 1
ATOM 704 O O . GLY A 1 93 ? 10.624 -8.803 -6.466 1.00 92.44 93 GLY A O 1
ATOM 705 N N . GLU A 1 94 ? 10.824 -10.934 -5.785 1.00 94.81 94 GLU A N 1
ATOM 706 C CA . GLU A 1 94 ? 10.938 -11.517 -7.129 1.00 94.81 94 GLU A CA 1
ATOM 707 C C . GLU A 1 94 ? 9.587 -11.875 -7.754 1.00 94.81 94 GLU A C 1
ATOM 709 O O . GLU A 1 94 ? 9.514 -12.104 -8.960 1.00 94.81 94 GLU A O 1
ATOM 714 N N . LYS A 1 95 ? 8.500 -11.911 -6.970 1.00 96.94 95 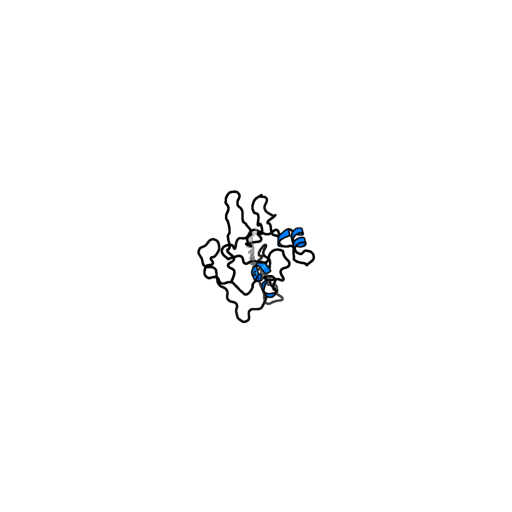LYS A N 1
ATOM 715 C CA . LYS A 1 95 ? 7.173 -12.245 -7.510 1.00 96.94 95 LYS A CA 1
ATOM 716 C C . LYS A 1 95 ? 6.432 -11.062 -8.107 1.00 96.94 95 LYS A C 1
ATOM 718 O O . LYS A 1 95 ? 5.365 -11.273 -8.675 1.00 96.94 95 LYS A O 1
ATOM 723 N N . ASN A 1 96 ? 6.960 -9.844 -7.995 1.00 95.81 96 ASN A N 1
ATOM 724 C CA . ASN A 1 96 ? 6.364 -8.692 -8.658 1.00 95.81 96 ASN A CA 1
ATOM 725 C C . ASN A 1 96 ? 6.431 -8.872 -10.181 1.00 95.81 96 ASN A C 1
ATOM 727 O O . ASN A 1 96 ? 7.533 -8.871 -10.732 1.00 95.81 96 ASN A O 1
ATOM 731 N N . PRO A 1 97 ? 5.291 -8.980 -10.879 1.00 96.25 97 PRO A N 1
ATOM 732 C CA . PRO A 1 97 ? 5.306 -9.215 -12.316 1.00 96.25 97 PRO A CA 1
ATOM 733 C C . PRO A 1 97 ? 5.445 -7.907 -13.114 1.00 96.25 97 PRO A C 1
ATOM 735 O O . PRO A 1 97 ? 5.684 -7.939 -14.318 1.00 96.25 97 PRO A O 1
ATOM 738 N N . ASN A 1 98 ? 5.302 -6.753 -12.454 1.00 95.06 98 ASN A N 1
ATOM 739 C CA . ASN A 1 98 ? 5.430 -5.439 -13.070 1.00 95.06 98 ASN A CA 1
ATOM 740 C C . ASN A 1 98 ? 6.894 -5.089 -13.369 1.00 95.06 98 ASN A C 1
ATOM 742 O O . ASN A 1 98 ? 7.820 -5.534 -12.690 1.00 95.06 98 ASN A O 1
ATOM 746 N N . SER A 1 99 ? 7.098 -4.199 -14.342 1.00 90.56 99 SER A N 1
ATOM 747 C CA . SER A 1 99 ? 8.425 -3.702 -14.735 1.00 90.56 99 SER A CA 1
ATOM 748 C C . SER A 1 99 ? 9.142 -2.890 -13.647 1.00 90.56 99 SER A C 1
ATOM 750 O O . SER A 1 99 ? 10.351 -2.671 -13.734 1.00 90.56 99 SER A O 1
ATOM 752 N N . ILE A 1 100 ? 8.413 -2.455 -12.616 1.00 87.56 100 ILE A N 1
ATOM 753 C CA . ILE A 1 100 ? 8.924 -1.680 -11.484 1.00 87.56 100 ILE A CA 1
ATOM 754 C C . ILE A 1 100 ? 8.461 -2.346 -10.194 1.00 87.56 100 ILE A C 1
ATOM 756 O O . ILE A 1 100 ? 7.277 -2.652 -10.038 1.00 87.56 100 ILE A O 1
ATOM 760 N N . LYS A 1 101 ? 9.406 -2.577 -9.276 1.00 89.38 101 LYS A N 1
ATOM 761 C CA . LYS A 1 101 ? 9.111 -3.108 -7.943 1.00 89.38 101 LYS A CA 1
ATOM 762 C C . LYS A 1 101 ? 8.460 -2.026 -7.073 1.00 89.38 101 LYS A C 1
ATOM 764 O O . LYS A 1 101 ? 8.819 -0.852 -7.211 1.00 89.38 101 LYS A O 1
ATOM 769 N N . PRO A 1 102 ? 7.551 -2.393 -6.156 1.00 92.44 102 PRO A N 1
ATOM 770 C CA . PRO A 1 102 ? 7.064 -1.458 -5.157 1.00 92.44 102 PRO A CA 1
ATOM 771 C C . PRO A 1 102 ? 8.220 -0.871 -4.343 1.00 92.44 102 PRO A C 1
ATOM 773 O O . PRO A 1 102 ? 9.226 -1.531 -4.083 1.00 92.44 102 PRO A O 1
ATOM 776 N N . PHE A 1 103 ? 8.063 0.377 -3.922 1.00 89.62 103 PHE A N 1
ATOM 777 C CA . PHE A 1 103 ? 9.052 1.097 -3.132 1.00 89.62 103 PHE A CA 1
ATOM 778 C C . PHE A 1 103 ? 8.355 1.867 -2.016 1.00 89.62 103 PHE A C 1
ATOM 780 O O . PHE A 1 103 ? 7.167 2.185 -2.083 1.00 89.62 103 PHE A O 1
ATOM 787 N N . ARG A 1 104 ? 9.115 2.182 -0.971 1.00 91.44 104 ARG A N 1
ATOM 788 C CA . ARG A 1 104 ? 8.601 2.910 0.181 1.00 91.44 104 ARG A CA 1
ATOM 789 C C . ARG A 1 104 ? 8.583 4.415 -0.086 1.00 91.44 104 ARG A C 1
ATOM 791 O O . ARG A 1 104 ? 9.618 5.004 -0.387 1.00 91.44 104 ARG A O 1
ATOM 798 N N . ILE A 1 105 ? 7.432 5.047 0.128 1.00 88.94 105 ILE A N 1
ATOM 799 C CA . ILE A 1 105 ? 7.307 6.509 0.182 1.00 88.94 105 ILE A CA 1
ATOM 800 C C . ILE A 1 105 ? 7.576 6.960 1.622 1.00 88.94 105 ILE A C 1
ATOM 802 O O . ILE A 1 105 ? 6.897 6.531 2.555 1.00 88.94 105 ILE A O 1
ATOM 806 N N . ALA A 1 106 ? 8.591 7.803 1.814 1.00 89.38 106 ALA A N 1
ATOM 807 C CA . ALA A 1 106 ? 8.921 8.341 3.131 1.00 89.38 106 ALA A CA 1
ATOM 808 C C . ALA A 1 106 ? 7.853 9.351 3.610 1.00 89.38 106 ALA A C 1
ATOM 810 O O . ALA A 1 106 ? 7.267 10.048 2.777 1.00 89.38 106 ALA A O 1
ATOM 811 N N . PRO A 1 107 ? 7.637 9.512 4.931 1.00 89.94 107 PRO A N 1
ATOM 812 C CA . PRO A 1 107 ? 6.651 10.451 5.487 1.00 89.94 107 PRO A CA 1
ATOM 813 C C . PRO A 1 107 ? 6.837 11.914 5.051 1.00 89.94 107 PRO A C 1
ATOM 815 O O . PRO A 1 107 ? 5.877 12.686 5.032 1.00 89.94 107 PRO A O 1
ATOM 818 N N . GLU A 1 108 ? 8.049 12.291 4.646 1.00 88.75 108 GLU A N 1
ATOM 819 C CA . GLU A 1 108 ? 8.406 13.615 4.119 1.00 88.75 108 GLU A CA 1
ATOM 820 C C . GLU A 1 108 ? 7.839 13.873 2.712 1.00 88.75 108 GLU A C 1
ATOM 822 O O . GLU A 1 108 ? 7.701 15.021 2.282 1.00 88.75 108 GLU A O 1
ATOM 827 N N . HIS A 1 109 ? 7.460 12.807 2.005 1.00 83.81 109 HIS A N 1
ATOM 828 C CA . HIS A 1 109 ? 6.981 12.812 0.623 1.00 83.81 109 HIS A CA 1
ATOM 829 C C . HIS A 1 109 ? 5.541 12.286 0.492 1.00 83.81 109 HIS A C 1
ATOM 831 O O . HIS A 1 109 ? 5.150 11.831 -0.578 1.00 83.81 109 HIS A O 1
ATOM 837 N N . ALA A 1 110 ? 4.746 12.355 1.565 1.00 75.56 110 ALA A N 1
ATOM 838 C CA . ALA A 1 110 ? 3.402 11.771 1.618 1.00 75.56 110 ALA A CA 1
ATOM 839 C C . ALA A 1 110 ? 2.411 12.322 0.564 1.00 75.56 110 ALA A C 1
ATOM 841 O O . ALA A 1 110 ? 1.500 11.614 0.149 1.00 75.56 110 ALA A O 1
ATOM 842 N N . VAL A 1 111 ? 2.575 13.568 0.107 1.00 77.31 111 VAL A N 1
ATOM 843 C CA . VAL A 1 111 ? 1.823 14.142 -1.020 1.00 77.31 111 VAL A CA 1
ATOM 844 C C . VAL A 1 111 ? 2.416 13.627 -2.324 1.00 77.31 111 VAL A C 1
ATOM 846 O O . VAL A 1 111 ? 3.417 14.148 -2.828 1.00 77.31 111 VAL A O 1
ATOM 849 N N . THR A 1 112 ? 1.755 12.620 -2.877 1.00 74.88 112 THR A N 1
ATOM 850 C CA . THR A 1 112 ? 2.046 12.046 -4.187 1.00 74.88 112 THR A CA 1
ATOM 851 C C . THR A 1 112 ? 1.231 12.724 -5.287 1.00 74.88 112 THR A C 1
ATOM 853 O O . THR A 1 112 ? 0.276 13.463 -5.035 1.00 74.88 112 THR A O 1
ATOM 856 N N . THR A 1 113 ? 1.619 12.496 -6.539 1.00 75.00 113 THR A N 1
ATOM 857 C CA . THR A 1 113 ? 0.738 12.750 -7.684 1.00 75.00 113 THR A CA 1
ATOM 858 C C . THR A 1 113 ? -0.407 11.745 -7.683 1.00 75.00 113 THR A C 1
ATOM 860 O O . THR A 1 113 ? -0.217 10.603 -7.255 1.00 75.00 113 THR A O 1
ATOM 863 N N . ASP A 1 114 ? -1.559 12.155 -8.203 1.00 77.88 114 ASP A N 1
ATOM 864 C CA . ASP A 1 114 ? -2.658 11.228 -8.451 1.00 77.88 114 ASP A CA 1
ATOM 865 C C . ASP A 1 114 ? -2.256 10.269 -9.575 1.00 77.88 114 ASP A C 1
ATOM 867 O O . ASP A 1 114 ? -1.568 10.669 -10.515 1.00 77.88 114 ASP A O 1
ATOM 871 N N . GLN A 1 115 ? -2.584 8.993 -9.430 1.00 83.62 115 GLN A N 1
ATOM 872 C CA . GLN A 1 115 ? -2.351 8.019 -10.495 1.00 83.62 115 GLN A CA 1
ATOM 873 C C . GLN A 1 115 ? -3.573 8.008 -11.407 1.00 83.62 115 GLN A C 1
ATOM 875 O O . GLN A 1 115 ? -4.668 8.365 -10.978 1.00 83.62 115 GLN A O 1
ATOM 880 N N . ASN A 1 116 ? -3.402 7.617 -12.665 1.00 84.44 116 ASN A N 1
ATOM 881 C CA . ASN A 1 116 ? -4.544 7.480 -13.557 1.00 84.44 116 ASN A CA 1
ATOM 882 C C . ASN A 1 116 ? -5.456 6.357 -13.047 1.00 84.44 116 ASN A C 1
ATOM 884 O O . ASN A 1 116 ? -5.027 5.221 -12.881 1.00 84.44 116 ASN A O 1
ATOM 888 N N . HIS A 1 117 ? -6.711 6.700 -12.793 1.00 87.44 117 HIS A N 1
ATOM 889 C CA . HIS A 1 117 ? -7.746 5.801 -12.290 1.00 87.44 117 HIS A CA 1
ATOM 890 C C . HIS A 1 117 ? -8.938 5.755 -13.264 1.00 87.44 117 HIS A C 1
ATOM 892 O O . HIS A 1 117 ? -10.098 5.591 -12.878 1.00 87.44 117 HIS A O 1
ATOM 898 N N . HIS A 1 118 ? -8.661 5.929 -14.563 1.00 89.38 118 HIS A N 1
ATOM 899 C CA . HIS A 1 118 ? -9.646 5.781 -15.630 1.00 89.38 118 HIS A CA 1
ATOM 900 C C . HIS A 1 118 ? -10.072 4.327 -15.752 1.00 89.38 118 HIS A C 1
ATOM 902 O O . HIS A 1 118 ? -9.257 3.410 -15.808 1.00 89.38 118 HIS A O 1
ATOM 908 N N . TYR A 1 119 ? -11.378 4.125 -15.898 1.00 92.56 119 TYR A N 1
ATOM 909 C CA . TYR A 1 119 ? -11.990 2.799 -15.910 1.00 92.56 119 TYR A CA 1
ATOM 910 C C . TYR A 1 119 ? -11.384 1.820 -16.934 1.00 92.56 119 TYR A C 1
ATOM 912 O O . TYR A 1 119 ? -11.289 0.622 -16.664 1.00 92.56 119 TYR A O 1
ATOM 920 N N . ALA A 1 120 ? -11.018 2.293 -18.129 1.00 93.44 120 ALA A N 1
ATOM 921 C CA . ALA A 1 120 ? -10.420 1.442 -19.161 1.00 93.44 120 ALA A CA 1
ATOM 922 C C . ALA A 1 120 ? -8.949 1.119 -18.857 1.00 93.44 120 ALA A C 1
ATOM 924 O O . ALA A 1 120 ? -8.532 -0.027 -19.017 1.00 93.44 120 ALA A O 1
ATOM 925 N N . ASP A 1 121 ? -8.203 2.101 -18.358 1.00 92.25 121 ASP A N 1
ATOM 926 C CA . ASP A 1 121 ? -6.774 1.965 -18.085 1.00 92.25 121 ASP A CA 1
ATOM 927 C C . ASP A 1 121 ? -6.530 1.081 -16.858 1.00 92.25 121 ASP A C 1
ATOM 929 O O . ASP A 1 121 ? -5.622 0.254 -16.866 1.00 92.25 121 ASP A O 1
ATOM 933 N N . GLU A 1 122 ? -7.402 1.142 -15.845 1.00 93.25 122 GLU A N 1
ATOM 934 C CA . GLU A 1 122 ? -7.369 0.188 -14.731 1.00 93.25 122 GLU A CA 1
ATOM 935 C C . GLU A 1 122 ? -7.626 -1.249 -15.206 1.00 93.25 122 GLU A C 1
ATOM 937 O O . GLU A 1 122 ? -6.944 -2.176 -14.775 1.00 93.25 122 GLU A O 1
ATOM 942 N N . GLN A 1 123 ? -8.560 -1.473 -16.134 1.00 96.88 123 GLN A N 1
ATOM 943 C CA . GLN A 1 123 ? -8.763 -2.814 -16.697 1.00 96.88 123 GLN A CA 1
ATOM 944 C C . GLN A 1 123 ? -7.533 -3.304 -17.470 1.00 96.88 123 GLN A C 1
ATOM 946 O O . GLN A 1 123 ? -7.187 -4.487 -17.388 1.00 96.88 123 GLN A O 1
ATOM 951 N N . GLU A 1 124 ? -6.863 -2.408 -18.197 1.00 95.75 124 GLU A N 1
ATOM 952 C CA . GLU A 1 124 ? -5.617 -2.720 -1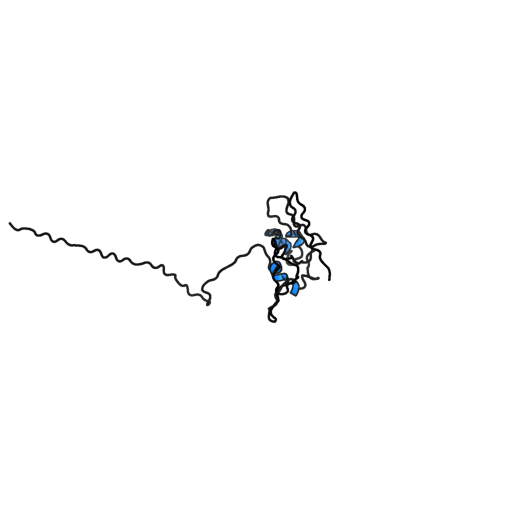8.892 1.00 95.75 124 GLU A CA 1
ATOM 953 C C . GLU A 1 124 ? -4.484 -3.042 -17.906 1.00 95.75 124 GLU A C 1
ATOM 955 O O . GLU A 1 124 ? -3.767 -4.024 -18.110 1.00 95.75 124 GLU A O 1
ATOM 960 N N . ALA A 1 125 ? -4.382 -2.306 -16.793 1.00 95.19 125 ALA A N 1
ATOM 961 C CA . ALA A 1 125 ? -3.400 -2.536 -15.731 1.00 95.19 125 ALA A CA 1
ATOM 962 C C . ALA A 1 125 ? -3.485 -3.955 -15.147 1.00 95.19 125 ALA A C 1
ATOM 964 O O . ALA A 1 125 ? -2.467 -4.616 -14.925 1.00 95.19 125 ALA A O 1
ATOM 965 N N . TYR A 1 126 ? -4.710 -4.453 -14.948 1.00 97.25 126 TYR A N 1
ATOM 966 C CA . TYR A 1 126 ? -4.953 -5.814 -14.462 1.00 97.25 126 TYR A CA 1
ATOM 967 C C . TYR A 1 126 ? -4.575 -6.886 -15.497 1.00 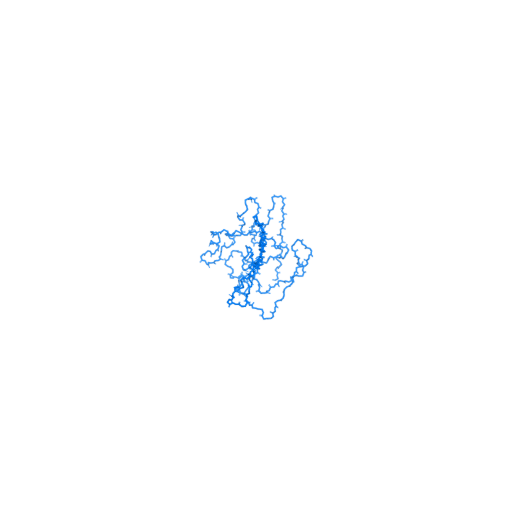97.25 126 TYR A C 1
ATOM 969 O O . TYR A 1 126 ? -4.310 -8.032 -15.122 1.00 97.25 126 TYR A O 1
ATOM 977 N N . ASN A 1 127 ? -4.548 -6.539 -16.789 1.00 97.44 127 ASN A N 1
ATOM 978 C CA . ASN A 1 127 ? -4.104 -7.381 -17.905 1.00 97.44 127 ASN A CA 1
ATOM 979 C C . ASN A 1 127 ? -4.643 -8.825 -17.848 1.00 97.44 127 ASN A C 1
ATOM 981 O O . ASN A 1 127 ? -3.893 -9.807 -17.849 1.00 97.44 127 ASN A O 1
ATOM 985 N N . GLY A 1 128 ? -5.966 -8.969 -17.719 1.00 97.25 128 GLY A N 1
ATOM 986 C CA . GLY A 1 128 ? -6.615 -10.283 -17.640 1.00 97.25 128 GLY A CA 1
ATOM 987 C C . GLY A 1 128 ? -6.203 -11.115 -16.418 1.00 97.25 128 GLY A C 1
ATOM 988 O O . GLY A 1 128 ? -6.203 -12.342 -16.491 1.00 97.25 128 GLY A O 1
ATOM 989 N N . GLY A 1 129 ? -5.823 -10.460 -15.318 1.00 96.81 129 GLY A N 1
ATOM 990 C CA . GLY A 1 129 ? -5.400 -11.091 -14.065 1.00 96.81 129 GLY A CA 1
ATOM 991 C C . GLY A 1 129 ? -3.899 -11.373 -13.967 1.00 96.81 129 GLY A C 1
ATOM 992 O O . GLY A 1 129 ? -3.466 -11.946 -12.971 1.00 96.81 129 GLY A O 1
ATOM 993 N N . LYS A 1 130 ? -3.096 -10.981 -14.964 1.00 97.38 130 LYS A N 1
ATOM 994 C CA . LYS A 1 130 ? -1.627 -11.081 -14.894 1.00 97.38 130 LYS A CA 1
ATOM 995 C C . LYS A 1 130 ? -1.006 -10.040 -13.967 1.00 97.38 130 LYS A C 1
ATOM 997 O O . LYS A 1 130 ? 0.063 -10.297 -13.424 1.00 97.38 130 LYS A O 1
ATOM 1002 N N . MET A 1 131 ? -1.687 -8.905 -13.780 1.00 96.25 131 MET A N 1
ATOM 1003 C CA . MET A 1 131 ? -1.293 -7.838 -12.855 1.00 96.25 131 MET A CA 1
ATOM 1004 C C . MET A 1 131 ? 0.098 -7.239 -13.134 1.00 96.25 131 MET A C 1
ATOM 1006 O O . MET A 1 131 ? 0.782 -6.830 -12.201 1.00 96.25 131 MET A O 1
ATOM 1010 N N . ASP A 1 132 ? 0.530 -7.203 -14.397 1.00 96.50 132 ASP A N 1
ATOM 1011 C CA . ASP A 1 132 ? 1.905 -6.911 -14.842 1.00 96.50 132 ASP A CA 1
ATOM 1012 C C . ASP A 1 132 ? 2.027 -5.635 -15.700 1.00 96.50 132 ASP A C 1
ATOM 1014 O O . ASP A 1 132 ? 3.004 -5.474 -16.439 1.00 96.50 132 ASP A O 1
ATOM 1018 N N . LYS A 1 133 ? 1.016 -4.751 -15.650 1.00 94.81 133 LYS A N 1
ATOM 1019 C CA . LYS A 1 133 ? 0.933 -3.536 -16.479 1.00 94.81 133 LYS A CA 1
ATOM 1020 C C . LYS A 1 133 ? 0.662 -2.237 -15.725 1.00 94.81 133 LYS A C 1
ATOM 1022 O O . LYS A 1 133 ? 0.385 -1.220 -16.359 1.00 94.81 133 LYS A O 1
ATOM 1027 N N . PHE A 1 134 ? 0.746 -2.226 -14.396 1.00 93.12 134 PHE A N 1
ATOM 1028 C CA . PHE A 1 134 ? 0.455 -1.022 -13.605 1.00 93.12 134 PHE A CA 1
ATOM 1029 C C . PHE A 1 134 ? 1.420 0.150 -13.901 1.00 93.12 134 PHE A C 1
ATOM 1031 O O . PHE A 1 134 ? 0.941 1.273 -14.096 1.00 93.12 134 PHE A O 1
ATOM 1038 N N . PRO A 1 135 ? 2.752 -0.060 -14.005 1.00 90.00 135 PRO A N 1
ATOM 1039 C CA . PRO A 1 135 ? 3.686 0.994 -14.403 1.00 90.00 135 PRO A CA 1
ATOM 1040 C C . PRO A 1 135 ? 3.362 1.646 -15.749 1.00 90.00 135 PRO A C 1
ATOM 1042 O O . PRO A 1 135 ? 3.527 2.849 -15.918 1.00 90.00 135 PRO A O 1
ATOM 1045 N N . GLU A 1 136 ? 2.912 0.853 -16.715 1.00 87.00 136 GLU A N 1
ATOM 1046 C CA . GLU A 1 136 ? 2.728 1.283 -18.098 1.00 87.00 136 GLU A CA 1
ATOM 1047 C C . GLU A 1 136 ? 1.388 1.979 -18.354 1.00 87.00 136 GLU A C 1
ATOM 1049 O O . GLU A 1 136 ? 1.303 2.792 -19.270 1.00 87.00 136 GLU A O 1
ATOM 1054 N N . THR A 1 137 ? 0.355 1.657 -17.575 1.00 87.25 137 THR A N 1
ATOM 1055 C CA . THR A 1 137 ? -1.037 2.062 -17.856 1.00 87.25 137 THR A CA 1
ATOM 1056 C C . THR A 1 137 ? -1.529 3.173 -16.934 1.00 87.25 137 THR A C 1
ATOM 1058 O O . THR A 1 137 ? -2.132 4.142 -17.392 1.00 87.25 137 THR A O 1
ATOM 1061 N N . VAL A 1 138 ? -1.241 3.065 -15.633 1.00 87.19 138 VAL A N 1
ATOM 1062 C CA . VAL A 1 138 ? -1.849 3.928 -14.607 1.00 87.19 138 VAL A CA 1
ATOM 1063 C C . VAL A 1 138 ? -0.854 4.831 -13.881 1.00 87.19 138 VAL A C 1
ATOM 1065 O O . VAL A 1 138 ? -1.257 5.681 -13.093 1.00 87.19 138 VAL A O 1
ATOM 1068 N N . SER A 1 139 ? 0.450 4.724 -14.164 1.00 79.44 139 SER A N 1
ATOM 1069 C CA . SER A 1 139 ? 1.472 5.445 -13.380 1.00 79.44 139 SER A CA 1
ATOM 1070 C C . SER A 1 139 ? 1.660 6.931 -13.720 1.00 79.44 139 SER A C 1
ATOM 1072 O O . SER A 1 139 ? 2.588 7.578 -13.230 1.00 79.44 139 SER A O 1
ATOM 1074 N N . THR A 1 140 ? 0.809 7.490 -14.578 1.00 66.81 140 THR A N 1
ATOM 1075 C CA . THR A 1 140 ? 0.832 8.907 -14.959 1.00 66.81 140 THR A CA 1
ATOM 1076 C C . THR A 1 140 ? -0.535 9.527 -14.748 1.00 66.81 140 THR A C 1
ATOM 1078 O O . THR A 1 140 ? -1.492 9.040 -15.332 1.00 66.81 140 THR A O 1
ATOM 1081 N N . ASP A 1 141 ? -0.612 10.619 -13.985 1.00 64.25 141 ASP A N 1
ATOM 1082 C CA . ASP A 1 141 ? -1.818 11.449 -13.849 1.00 64.25 141 ASP A CA 1
ATOM 1083 C C . ASP A 1 141 ? -2.296 11.906 -15.241 1.00 64.25 141 ASP A C 1
ATOM 1085 O O . ASP A 1 141 ? -1.592 12.664 -15.919 1.00 64.25 141 ASP A O 1
ATOM 1089 N N . ILE A 1 142 ? -3.462 11.432 -15.687 1.00 56.41 142 ILE A N 1
ATOM 1090 C CA . ILE A 1 142 ? -4.084 11.869 -16.947 1.00 56.41 142 ILE A CA 1
ATOM 1091 C C . ILE A 1 142 ? -5.214 12.889 -16.706 1.00 56.41 142 ILE A C 1
ATOM 1093 O O . ILE A 1 142 ? -5.739 13.468 -17.656 1.00 56.41 142 ILE A O 1
ATOM 1097 N N . ASP A 1 143 ? -5.550 13.183 -15.443 1.00 52.44 143 ASP A N 1
ATOM 1098 C CA . ASP A 1 143 ? -6.804 13.843 -15.057 1.00 52.44 143 ASP A CA 1
ATOM 1099 C C . ASP A 1 143 ? -6.716 15.340 -14.767 1.00 52.44 143 ASP A C 1
ATOM 1101 O O . ASP A 1 143 ? -7.695 15.973 -14.355 1.00 52.44 143 ASP A O 1
ATOM 1105 N N . LYS A 1 144 ? -5.586 15.987 -15.054 1.00 44.28 144 LYS A N 1
ATOM 1106 C CA . LYS A 1 144 ? -5.506 17.450 -14.973 1.00 44.28 144 LYS A CA 1
ATOM 1107 C C . LYS A 1 144 ? -5.166 18.051 -16.318 1.00 44.28 144 LYS A C 1
ATOM 1109 O O . LYS A 1 144 ? -4.036 17.971 -16.776 1.00 44.28 144 LYS A O 1
ATOM 1114 N N . TYR A 1 145 ? -6.170 18.717 -16.893 1.00 41.44 145 TYR A N 1
ATOM 1115 C CA . TYR A 1 145 ? -6.127 19.697 -17.984 1.00 41.44 145 TYR A CA 1
ATOM 1116 C C . TYR A 1 145 ? -4.952 20.695 -17.879 1.00 41.44 145 TYR A C 1
ATOM 1118 O O . TYR A 1 145 ? -5.129 21.879 -17.587 1.00 41.44 145 TYR A O 1
ATOM 1126 N N . GLY A 1 146 ? -3.732 20.234 -18.121 1.00 40.81 146 GLY A N 1
ATOM 1127 C CA . GLY A 1 146 ? -2.530 21.036 -18.006 1.00 40.81 146 GLY A CA 1
ATOM 1128 C C . GLY A 1 146 ? -1.291 20.203 -18.280 1.00 40.81 146 GLY A C 1
ATOM 1129 O O . GLY A 1 146 ? -0.866 19.407 -17.449 1.00 40.81 146 GLY A O 1
ATOM 1130 N N . GLU A 1 147 ? -0.674 20.444 -19.434 1.00 41.06 147 GLU A N 1
ATOM 1131 C CA . GLU A 1 147 ? 0.699 20.032 -19.713 1.00 41.06 147 GLU A CA 1
ATOM 1132 C C . GLU A 1 147 ? 1.601 20.383 -18.512 1.00 41.06 147 GLU A C 1
ATOM 1134 O O . GLU A 1 147 ? 1.816 21.564 -18.219 1.00 41.06 147 GLU A O 1
ATOM 1139 N N . GLY A 1 148 ? 2.148 19.382 -17.808 1.00 42.09 148 GLY A N 1
ATOM 1140 C CA . GLY A 1 148 ? 3.311 19.630 -16.951 1.00 42.09 148 GLY A CA 1
ATOM 1141 C C . GLY A 1 148 ? 3.538 18.773 -15.709 1.00 42.09 148 GLY A C 1
ATOM 1142 O O . GLY A 1 148 ? 4.670 18.783 -15.238 1.00 42.09 148 GLY A O 1
ATOM 1143 N N . SER A 1 149 ? 2.567 18.031 -15.167 1.00 41.16 149 SER A N 1
ATOM 1144 C CA . SER A 1 149 ? 2.807 17.209 -13.960 1.00 41.16 149 SER A CA 1
ATOM 1145 C C . SER A 1 149 ? 2.962 15.728 -14.309 1.00 41.16 149 SER A C 1
ATOM 1147 O O . SER A 1 149 ? 2.000 14.979 -14.267 1.00 41.16 149 SER A O 1
ATOM 1149 N N . TYR A 1 150 ? 4.182 15.308 -14.660 1.00 42.78 150 TYR A N 1
ATOM 1150 C CA . TYR A 1 150 ? 4.476 13.919 -15.037 1.00 42.78 150 TYR A CA 1
ATOM 1151 C C . TYR A 1 150 ? 5.175 13.154 -13.921 1.00 42.78 150 TYR A C 1
ATOM 1153 O O . TYR A 1 150 ? 6.371 13.356 -13.692 1.00 42.78 150 TYR A O 1
ATOM 1161 N N . ALA A 1 151 ? 4.472 12.193 -13.335 1.00 44.06 151 ALA A N 1
ATOM 1162 C CA . ALA A 1 151 ? 5.091 11.084 -12.634 1.00 44.06 151 ALA A CA 1
ATOM 1163 C C . ALA A 1 151 ? 5.813 10.192 -13.660 1.00 44.06 151 ALA A C 1
ATOM 1165 O O . ALA A 1 151 ? 5.230 9.294 -14.245 1.00 44.06 151 ALA A O 1
ATOM 1166 N N . THR A 1 152 ? 7.075 10.493 -13.969 1.00 40.09 152 THR A N 1
ATOM 1167 C CA . THR A 1 152 ? 7.886 9.604 -14.821 1.00 40.09 152 THR A CA 1
ATOM 1168 C C . THR A 1 152 ? 8.563 8.566 -13.938 1.00 40.09 152 THR A C 1
ATOM 1170 O O . THR A 1 152 ? 9.358 8.957 -13.079 1.00 40.09 152 THR A O 1
ATOM 1173 N N . PRO A 1 153 ? 8.297 7.263 -14.123 1.00 39.72 153 PRO A N 1
ATOM 1174 C CA . PRO A 1 153 ? 9.048 6.239 -13.425 1.00 39.72 153 PRO A CA 1
ATOM 1175 C C . PRO A 1 153 ? 10.482 6.234 -13.964 1.00 39.72 153 PRO A C 1
ATOM 1177 O O . PRO A 1 153 ? 10.703 6.005 -15.154 1.00 39.72 153 PRO A O 1
ATOM 1180 N N . ARG A 1 154 ? 11.480 6.510 -13.119 1.00 39.72 154 ARG A N 1
ATOM 1181 C CA . ARG A 1 154 ? 12.882 6.261 -13.481 1.00 39.72 154 ARG A CA 1
ATOM 1182 C C . ARG A 1 154 ? 13.337 4.919 -12.922 1.00 39.72 154 ARG A C 1
ATOM 1184 O O . ARG A 1 154 ? 13.147 4.647 -11.738 1.00 39.72 154 ARG A O 1
ATOM 1191 N N . HIS A 1 155 ? 13.961 4.121 -13.790 1.00 36.69 155 HIS A N 1
ATOM 1192 C CA . HIS A 1 155 ? 14.491 2.777 -13.522 1.00 36.69 155 HIS A CA 1
ATOM 1193 C C . HIS A 1 155 ? 15.518 2.696 -12.381 1.00 36.69 155 HIS A C 1
ATOM 1195 O O . HIS A 1 155 ? 15.874 1.598 -11.973 1.00 36.69 155 HIS A O 1
ATOM 1201 N N . ASP A 1 156 ? 15.999 3.826 -11.867 1.00 34.41 156 ASP A N 1
ATOM 1202 C CA . ASP A 1 156 ? 17.082 3.895 -10.892 1.00 34.41 156 ASP A CA 1
ATOM 1203 C C . ASP A 1 156 ? 16.672 4.460 -9.517 1.00 34.41 156 ASP A C 1
ATOM 1205 O O . ASP A 1 156 ? 17.447 4.319 -8.577 1.00 34.41 156 ASP A O 1
ATOM 1209 N N . HIS A 1 157 ? 15.478 5.058 -9.354 1.00 38.88 157 HIS A N 1
ATOM 1210 C CA . HIS A 1 157 ? 15.154 5.779 -8.105 1.00 38.88 157 HIS A CA 1
ATOM 1211 C C . HIS A 1 157 ? 13.724 5.635 -7.572 1.00 38.88 157 HIS A C 1
ATOM 1213 O O . HIS A 1 157 ? 13.458 6.161 -6.498 1.00 38.88 157 HIS A O 1
ATOM 1219 N N . GLY A 1 158 ? 12.790 4.974 -8.269 1.00 40.94 158 GLY A N 1
ATOM 1220 C CA . GLY A 1 158 ? 11.429 4.777 -7.736 1.00 40.94 158 GLY A CA 1
ATOM 1221 C C . GLY A 1 158 ? 10.701 6.078 -7.361 1.00 40.94 158 GLY A C 1
ATOM 1222 O O . GLY A 1 158 ? 9.828 6.069 -6.513 1.00 40.94 158 GLY A O 1
ATOM 1223 N N . ILE A 1 159 ? 11.056 7.228 -7.942 1.00 41.88 159 ILE A N 1
ATOM 1224 C CA . ILE A 1 159 ? 10.403 8.507 -7.629 1.00 41.88 159 ILE A CA 1
ATOM 1225 C C . ILE A 1 159 ? 9.517 8.923 -8.789 1.00 41.88 159 ILE A C 1
ATOM 1227 O O . ILE A 1 159 ? 9.981 9.088 -9.917 1.00 41.88 159 ILE A O 1
ATOM 1231 N N . LEU A 1 160 ? 8.251 9.181 -8.472 1.00 44.78 160 LEU A N 1
ATOM 1232 C CA . LEU A 1 160 ? 7.326 9.907 -9.329 1.00 44.78 160 LEU A CA 1
ATOM 1233 C C . LEU A 1 160 ? 7.733 11.387 -9.301 1.00 44.78 160 LEU A C 1
ATOM 1235 O O . LEU A 1 160 ? 7.562 12.087 -8.302 1.00 44.78 160 LEU A O 1
ATOM 1239 N N . ARG A 1 161 ? 8.362 11.870 -10.377 1.00 39.84 161 ARG A N 1
ATOM 1240 C CA . ARG A 1 161 ? 8.786 13.273 -10.464 1.00 39.84 161 ARG A CA 1
ATOM 1241 C C . ARG A 1 161 ? 7.563 14.200 -10.393 1.00 39.84 161 ARG A C 1
ATOM 1243 O O . ARG A 1 161 ? 6.581 13.991 -11.087 1.00 39.84 161 ARG A O 1
ATOM 1250 N N . ARG A 1 162 ? 7.645 15.299 -9.639 1.00 41.00 162 ARG A N 1
ATOM 1251 C CA . ARG A 1 162 ? 6.725 16.439 -9.787 1.00 41.00 162 ARG A CA 1
ATOM 1252 C C . ARG A 1 162 ? 7.472 17.586 -10.460 1.00 41.00 162 ARG A C 1
ATOM 1254 O O . ARG A 1 162 ? 8.276 18.261 -9.823 1.00 41.00 162 ARG A O 1
ATOM 1261 N N . GLN A 1 163 ? 7.264 17.783 -11.761 1.00 37.69 163 GLN A N 1
ATOM 1262 C CA . GLN A 1 163 ? 7.867 18.895 -12.500 1.00 37.69 163 GLN A CA 1
ATOM 1263 C C . GLN A 1 163 ? 6.920 20.103 -12.485 1.00 37.69 163 GLN A C 1
ATOM 1265 O O . GLN A 1 163 ? 5.776 20.001 -12.904 1.00 37.69 163 GLN A O 1
ATOM 1270 N N . TYR A 1 164 ? 7.392 21.258 -12.014 1.00 33.97 164 TYR A N 1
ATOM 1271 C CA . TYR A 1 164 ? 6.723 22.540 -12.249 1.00 33.97 164 TYR A CA 1
ATOM 1272 C C . TYR A 1 164 ? 7.479 23.303 -13.330 1.00 33.97 164 TYR A C 1
ATOM 1274 O O . TYR A 1 164 ? 8.710 23.303 -13.332 1.00 33.97 164 TYR A O 1
ATOM 1282 N N . ARG A 1 165 ? 6.723 23.959 -14.219 1.00 38.00 165 ARG A N 1
ATOM 1283 C CA . ARG A 1 165 ? 7.155 24.589 -15.480 1.00 38.00 165 ARG A CA 1
ATOM 1284 C C . ARG A 1 165 ? 8.466 25.395 -15.400 1.00 38.00 165 ARG A C 1
ATOM 1286 O O . ARG A 1 165 ? 9.218 25.348 -16.359 1.00 38.00 165 ARG A O 1
ATOM 1293 N N . ASP A 1 166 ? 8.786 25.997 -14.248 1.00 36.22 166 ASP A N 1
ATOM 1294 C CA . ASP A 1 166 ? 9.983 26.838 -14.064 1.00 36.22 166 ASP A CA 1
ATOM 1295 C C . ASP A 1 166 ? 10.854 26.497 -12.835 1.00 36.22 166 ASP A C 1
ATOM 1297 O O . ASP A 1 166 ? 11.762 27.254 -12.490 1.00 36.22 166 ASP A O 1
ATOM 1301 N N . ARG A 1 167 ? 10.617 25.373 -12.137 1.00 35.94 167 ARG A N 1
ATOM 1302 C CA . ARG A 1 167 ? 11.482 24.934 -11.023 1.00 35.94 167 ARG A CA 1
ATOM 1303 C C . ARG A 1 167 ? 11.680 23.424 -11.029 1.00 35.94 167 ARG A C 1
ATOM 1305 O O . ARG A 1 167 ? 10.748 22.651 -10.818 1.00 35.94 167 ARG A O 1
ATOM 1312 N N . HIS A 1 168 ? 12.928 23.015 -11.232 1.00 36.09 168 HIS A N 1
ATOM 1313 C CA . HIS A 1 168 ? 13.363 21.645 -11.012 1.00 36.09 168 HIS A CA 1
ATOM 1314 C C . HIS A 1 168 ? 13.443 21.410 -9.500 1.00 36.09 168 HIS A C 1
ATOM 1316 O O . HIS A 1 168 ? 14.376 21.880 -8.858 1.00 36.09 168 HIS A O 1
ATOM 1322 N N . VAL A 1 169 ? 12.474 20.697 -8.927 1.00 37.28 169 VAL A N 1
ATOM 1323 C CA . VAL A 1 169 ? 12.685 20.034 -7.636 1.00 37.28 169 VAL A CA 1
ATOM 1324 C C . VAL A 1 169 ? 13.165 18.628 -7.968 1.00 37.28 169 VAL A C 1
ATOM 1326 O O . VAL A 1 169 ? 12.413 17.796 -8.475 1.00 37.28 169 VAL A O 1
ATOM 1329 N N . GLU A 1 170 ? 14.464 18.409 -7.806 1.00 34.53 170 GLU A N 1
ATOM 1330 C CA . GLU A 1 170 ? 15.070 17.087 -7.899 1.00 34.53 170 GLU A CA 1
ATOM 1331 C C . GLU A 1 170 ? 14.832 16.397 -6.555 1.00 34.53 170 GLU A C 1
ATOM 1333 O O . GLU A 1 170 ? 15.545 16.633 -5.585 1.00 34.53 170 GLU A O 1
ATOM 1338 N N . LEU A 1 171 ? 13.757 15.614 -6.467 1.00 39.47 171 LEU A N 1
ATOM 1339 C CA . LEU A 1 171 ? 13.531 14.732 -5.329 1.00 39.47 171 LEU A CA 1
ATOM 1340 C C . LEU A 1 171 ? 14.510 13.568 -5.493 1.00 39.47 171 LEU A C 1
ATOM 1342 O O . LEU A 1 171 ? 14.329 12.733 -6.375 1.00 39.47 171 LEU A O 1
ATOM 1346 N N . ARG A 1 172 ? 15.591 13.573 -4.710 1.00 32.19 172 ARG A N 1
ATOM 1347 C CA . ARG A 1 172 ? 16.514 12.445 -4.571 1.00 32.19 172 ARG A CA 1
ATOM 1348 C C . ARG A 1 172 ? 16.161 11.725 -3.277 1.00 32.19 172 ARG A C 1
ATOM 1350 O O . ARG A 1 172 ? 1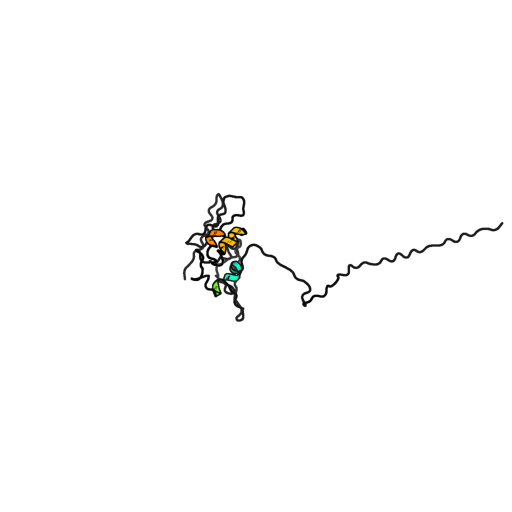6.396 12.265 -2.204 1.00 32.19 172 ARG A O 1
ATOM 1357 N N . ALA A 1 173 ? 15.596 10.531 -3.376 1.00 35.50 173 ALA A N 1
ATOM 1358 C CA . ALA A 1 173 ? 15.650 9.562 -2.293 1.00 35.50 173 ALA A CA 1
ATOM 1359 C C . ALA A 1 173 ? 16.836 8.653 -2.615 1.00 35.50 173 ALA A C 1
ATOM 1361 O O . ALA A 1 173 ? 16.839 7.956 -3.629 1.00 35.50 173 ALA A O 1
ATOM 1362 N N . GLU A 1 174 ? 17.885 8.738 -1.802 1.00 28.89 174 GLU A N 1
ATOM 1363 C CA . GLU A 1 174 ? 18.990 7.790 -1.858 1.00 28.89 174 GLU A CA 1
ATOM 1364 C C . GLU A 1 174 ? 18.489 6.456 -1.296 1.00 28.89 174 GLU A C 1
ATOM 1366 O O . GLU A 1 174 ? 18.230 6.333 -0.101 1.00 28.89 174 GLU A O 1
ATOM 1371 N N . LEU A 1 175 ? 18.352 5.445 -2.154 1.00 31.16 175 LEU A N 1
ATOM 1372 C CA . LEU A 1 175 ? 18.314 4.059 -1.703 1.00 31.16 175 LEU A CA 1
ATOM 1373 C C . LEU A 1 175 ? 19.719 3.716 -1.199 1.00 31.16 175 LEU A C 1
ATOM 1375 O O . LEU A 1 175 ? 20.618 3.433 -1.991 1.00 31.16 175 LEU A O 1
ATOM 1379 N N . ARG A 1 176 ? 19.936 3.763 0.118 1.00 26.39 176 ARG A N 1
ATOM 1380 C CA . ARG A 1 176 ? 21.070 3.044 0.702 1.00 26.39 176 ARG A CA 1
ATOM 1381 C C . ARG A 1 176 ? 20.721 1.564 0.681 1.00 26.39 176 ARG A C 1
ATOM 1383 O O . ARG A 1 176 ? 19.783 1.140 1.345 1.00 26.39 176 ARG A O 1
ATOM 1390 N N . ALA A 1 177 ? 21.453 0.817 -0.138 1.00 27.69 177 ALA A N 1
ATOM 1391 C CA . ALA A 1 177 ? 21.509 -0.629 -0.032 1.00 27.69 177 ALA A CA 1
ATOM 1392 C C . ALA A 1 177 ? 22.147 -0.985 1.319 1.00 27.69 177 ALA A C 1
ATOM 1394 O O . ALA A 1 177 ? 23.249 -0.510 1.613 1.00 27.69 177 ALA A O 1
ATOM 1395 N N . GLU A 1 178 ? 21.448 -1.786 2.117 1.00 32.72 178 GLU A N 1
ATOM 1396 C CA . GLU A 1 178 ? 22.071 -2.654 3.121 1.00 32.72 178 GLU A CA 1
ATOM 1397 C C . GLU A 1 178 ? 22.312 -4.034 2.506 1.00 32.72 178 GLU A C 1
ATOM 1399 O O . GLU A 1 178 ? 21.419 -4.513 1.766 1.00 32.72 178 GLU A O 1
#

pLDDT: mean 75.22, std 24.16, range [26.39, 98.12]

Radius of gyration: 31.82 Å; chains: 1; bounding box: 116×58×50 Å

Secondary structure (DSSP, 8-state):
----PPP-------------------PPPSSS----PPP---S--HHHHHTTTT-----TT-B-TTSSPBPPP----TTPPPPSSHHHHTTTTT---SSS---PPPGGG--PPPPP--HHHHHHHHGGGT---HHHHTSS---SSSTT---PPPTTT------BTTB-----------

Foldseek 3Di:
DDDDDDDDDDDDDDDPPDPPPPPPPQDDDPDPDSDDDDDDDDQDDPQNVDQPPPDDPQDQCADAAPDPHHDDDGDDDPPDDDDPHNVVVVQQHDPVLEPDGDDDDTNNRVDDDHWAPDPVLVVVCCVVVSNHCCLPRTQFDPPDPDPAQAQDQDPPARGGAGGDPPDDPPDHDDPDDD

Sequence (178 aa):
MKLRSRAVAVCAAAAATTSLVPGIAQAETKTPIDHVVVIYSENISFDHYFGTYPHAANNDDEKLQGSEKPAPKFTAKDDTPRAENLENTDLLGEKNPNSIKPFRIAPEHAVTTDQNHHYADEQEAYNGGKMDKFPETVSTDIDKYGEGSYATPRHDHGILRRQYRDRHVELRAELRAE